Protein AF-A0A3D8P3J6-F1 (afdb_monomer)

Nearest PDB structures (foldseek):
  7n2u-assembly1_Lc  TM=9.923E-01  e=1.858E-03  Escherichia coli K-12
  6qul-assembly1_Z  TM=9.903E-01  e=2.230E-03  Escherichia coli
  7m4z-assembly1_X  TM=9.811E-01  e=2.846E-03  Acinetobacter baumannii AB0057
  5gae-assembly1_Z  TM=9.881E-01  e=2.846E-03  Escherichia coli
  5gag-assembly1_Z  TM=9.879E-01  e=3.416E-03  Escherichia coli

Radius of gyration: 14.16 Å; Cα contacts (8 Å, |Δi|>4): 38; chains: 1; bounding box: 34×23×37 Å

Secondary structure (DSSP, 8-state):
--HHHHHTS-HHHHHHHHHHHHHHHHHHHHHHHTT--S-THHHHHHHHHHHHHHHHHHHHHTT------

Solvent-accessible surface area (backbone atoms only — not comparable to full-atom values): 4083 Å² total; per-residue (Å²): 138,58,70,68,70,58,69,75,46,53,73,68,56,43,50,49,53,40,54,55,40,51,53,51,45,49,53,50,51,50,27,50,75,70,71,67,51,90,56,74,65,54,56,56,52,42,52,52,49,42,50,53,48,51,49,54,52,48,30,58,76,70,66,52,74,76,84,69,131

pLDDT: mean 89.4, std 12.27, range [39.81, 97.56]

Foldseek 3Di:
DDLVVLLVDDLVVLVVLLVVLVVVLVVQVVCVVVVNRPDPVVNVVSVVSNVSSVVSNVCVVVVVPPPPD

Mean predicted aligned error: 5.15 Å

InterPro domains:
  IPR001854 Large ribosomal subunit protein uL29 [MF_00374] (1-60)
  IPR001854 Large ribosomal subunit protein uL29 [PF00831] (4-60)
  IPR001854 Large ribosomal subunit protein uL29 [TIGR00012] (5-60)
  IPR001854 Large ribosomal subunit protein uL29 [cd00427] (4-60)
  IPR018254 Large ribosomal subunit protein uL29, conserved site [PS00579] (39-53)
  IPR036049 Large ribosomal subunit protein uL29 superfamily [G3DSA:1.10.287.310] (1-67)
  IPR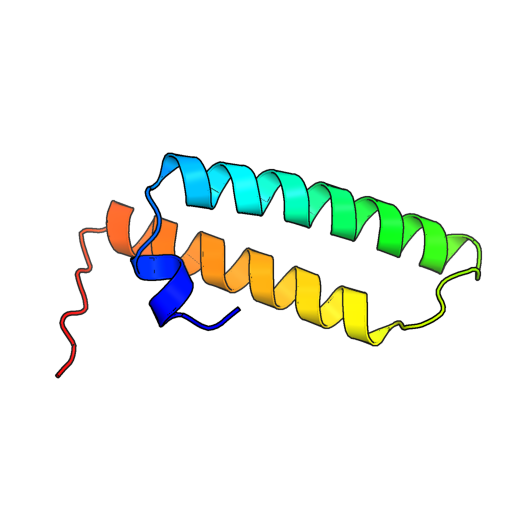036049 Large ribosomal subunit protein uL29 superfamily [SSF46561] (1-63)
  IPR050063 Universal ribosomal protein uL29 [PTHR10916] (2-63)

Structure (mmCIF, N/CA/C/O backbone):
data_AF-A0A3D8P3J6-F1
#
_entry.id   AF-A0A3D8P3J6-F1
#
loop_
_atom_site.group_PDB
_atom_site.id
_atom_site.type_symbol
_atom_site.label_atom_id
_atom_site.label_alt_id
_atom_site.label_comp_id
_atom_site.label_asym_id
_atom_site.label_entity_id
_atom_site.label_seq_id
_atom_site.pdbx_PDB_ins_code
_atom_site.Cartn_x
_atom_site.Cartn_y
_atom_site.Cartn_z
_atom_site.occupancy
_atom_site.B_iso_or_equiv
_atom_site.auth_seq_id
_atom_site.auth_comp_id
_atom_site.auth_asym_id
_atom_site.auth_atom_id
_atom_site.pdbx_PDB_model_num
ATOM 1 N N . MET A 1 1 ? -4.390 -7.853 -7.345 1.00 75.31 1 MET A N 1
ATOM 2 C CA . MET A 1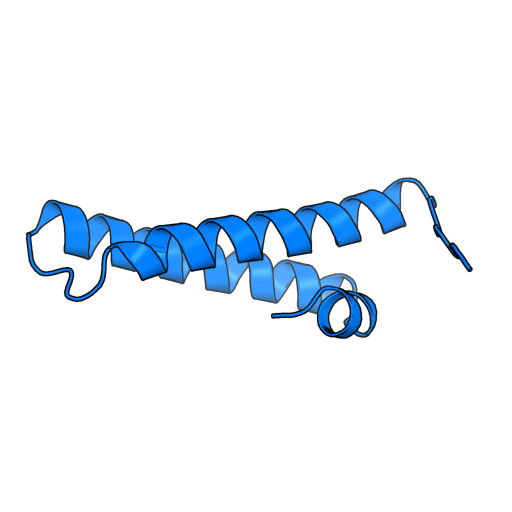 1 ? -3.478 -7.176 -8.282 1.00 75.31 1 MET A CA 1
ATOM 3 C C . MET A 1 1 ? -2.304 -8.083 -8.587 1.00 75.31 1 MET A C 1
ATOM 5 O O . MET A 1 1 ? -1.581 -8.486 -7.664 1.00 75.31 1 MET A O 1
ATOM 9 N N . LYS A 1 2 ? -2.200 -8.485 -9.851 1.00 84.56 2 LYS A N 1
ATOM 10 C CA . LYS A 1 2 ? -1.100 -9.306 -10.367 1.00 84.56 2 LYS A CA 1
ATOM 11 C C . LYS A 1 2 ? 0.113 -8.409 -10.633 1.00 84.56 2 LYS A C 1
ATOM 13 O O . LYS A 1 2 ? -0.030 -7.204 -10.778 1.00 84.56 2 LYS A O 1
ATOM 18 N N . ILE A 1 3 ? 1.313 -8.987 -10.663 1.00 84.50 3 ILE A N 1
ATOM 19 C CA . ILE A 1 3 ? 2.548 -8.212 -10.892 1.00 84.50 3 ILE A CA 1
ATOM 20 C C . ILE A 1 3 ? 2.586 -7.633 -12.311 1.00 84.50 3 ILE A C 1
ATOM 22 O O . ILE A 1 3 ? 3.033 -6.507 -12.476 1.00 84.50 3 ILE A O 1
ATOM 26 N N . LYS A 1 4 ? 2.063 -8.363 -13.307 1.00 86.69 4 LYS A N 1
ATOM 27 C CA . LYS A 1 4 ? 1.970 -7.896 -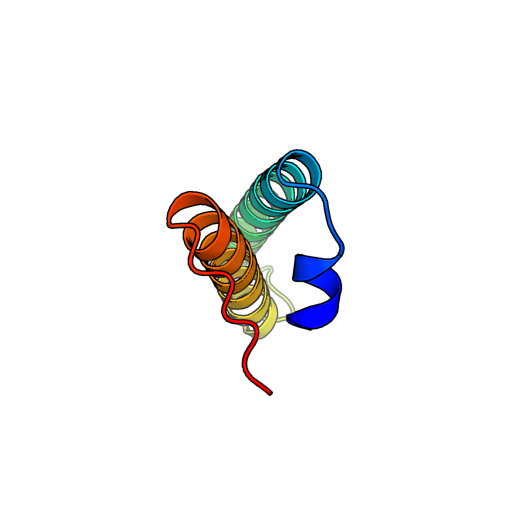14.700 1.00 86.69 4 LYS A CA 1
ATOM 28 C C . LYS A 1 4 ? 1.224 -6.558 -14.797 1.00 86.69 4 LYS A C 1
ATOM 30 O O . LYS A 1 4 ? 1.817 -5.578 -15.206 1.00 86.69 4 LYS A O 1
ATOM 35 N N . GLU A 1 5 ? 0.024 -6.493 -14.217 1.00 87.62 5 GLU A N 1
ATOM 36 C CA . GLU A 1 5 ? -0.788 -5.265 -14.133 1.00 87.62 5 GLU A CA 1
ATOM 37 C C . GLU A 1 5 ? -0.060 -4.092 -13.457 1.00 87.62 5 GLU A C 1
ATOM 39 O O . GLU A 1 5 ? -0.366 -2.946 -13.737 1.00 87.62 5 GLU A O 1
ATOM 44 N N . ILE A 1 6 ? 0.861 -4.353 -12.520 1.00 88.12 6 ILE A N 1
ATOM 45 C CA . ILE A 1 6 ? 1.639 -3.291 -11.860 1.00 88.12 6 ILE A CA 1
ATOM 46 C C . ILE A 1 6 ? 2.727 -2.758 -12.797 1.00 88.12 6 ILE A C 1
ATOM 48 O O . ILE A 1 6 ? 3.036 -1.572 -12.761 1.00 88.12 6 ILE A O 1
ATOM 52 N N . ARG A 1 7 ? 3.324 -3.631 -13.614 1.00 87.50 7 ARG A N 1
ATOM 53 C CA . ARG A 1 7 ? 4.391 -3.268 -14.553 1.00 87.50 7 ARG A CA 1
ATOM 54 C C . ARG A 1 7 ? 3.885 -2.458 -15.743 1.00 87.50 7 ARG A C 1
ATOM 56 O O . ARG A 1 7 ? 4.685 -1.725 -16.310 1.00 87.50 7 ARG A O 1
ATOM 63 N N . ASP A 1 8 ? 2.598 -2.550 -16.058 1.00 90.56 8 ASP A N 1
ATOM 64 C CA . ASP A 1 8 ? 1.970 -1.770 -17.130 1.00 90.56 8 ASP A CA 1
ATOM 65 C C . ASP A 1 8 ? 1.662 -0.317 -16.713 1.00 90.56 8 ASP A C 1
ATOM 67 O O . ASP A 1 8 ? 1.385 0.523 -17.561 1.00 90.56 8 ASP A O 1
ATOM 71 N N . LEU A 1 9 ? 1.726 -0.004 -15.413 1.00 91.44 9 LEU A N 1
ATOM 72 C CA . LEU A 1 9 ? 1.455 1.335 -14.877 1.00 91.44 9 LEU A CA 1
ATOM 73 C C . LEU A 1 9 ? 2.669 2.258 -14.972 1.00 91.44 9 LEU A C 1
ATOM 75 O O . LEU A 1 9 ? 3.812 1.810 -14.848 1.00 91.44 9 LEU A O 1
ATOM 79 N N . SER A 1 10 ? 2.445 3.564 -15.058 1.00 93.50 10 SER A N 1
ATOM 80 C CA . SER A 1 10 ? 3.495 4.571 -14.894 1.00 93.50 10 SER A CA 1
ATOM 81 C C . SER A 1 10 ? 4.020 4.611 -13.448 1.00 93.50 10 SER A C 1
ATOM 83 O O . SER A 1 10 ? 3.407 4.079 -12.518 1.00 93.50 10 SER A O 1
ATOM 85 N N . ASN A 1 11 ? 5.186 5.226 -13.227 1.00 92.12 11 ASN A N 1
ATOM 86 C CA . ASN A 1 11 ? 5.714 5.400 -11.866 1.00 92.12 11 ASN A CA 1
ATOM 87 C C . ASN A 1 11 ? 4.756 6.228 -10.994 1.00 92.12 11 ASN A C 1
ATOM 89 O O . ASN A 1 11 ? 4.509 5.869 -9.844 1.00 92.12 11 ASN A O 1
ATOM 93 N N . GLU A 1 12 ? 4.166 7.277 -11.562 1.00 94.31 12 GLU A N 1
ATOM 94 C CA . GLU A 1 12 ? 3.211 8.162 -10.888 1.00 94.31 12 GLU A CA 1
ATOM 95 C C . GLU A 1 12 ? 1.939 7.405 -10.479 1.00 94.31 12 GLU A C 1
ATOM 97 O O . GLU A 1 12 ? 1.486 7.517 -9.338 1.00 94.31 12 GLU A O 1
ATOM 102 N N . GLU A 1 13 ? 1.413 6.552 -11.363 1.00 94.25 13 GLU A N 1
ATOM 103 C CA . GLU A 1 13 ? 0.251 5.706 -11.075 1.00 94.25 13 GLU A CA 1
ATOM 104 C C . GLU A 1 13 ? 0.548 4.672 -9.979 1.00 94.25 13 GLU A C 1
ATOM 106 O O . GLU A 1 13 ? -0.302 4.380 -9.129 1.00 94.25 13 GLU A O 1
ATOM 111 N N . ILE A 1 14 ? 1.759 4.102 -9.967 1.00 94.12 14 ILE A N 1
ATOM 112 C CA . ILE A 1 14 ? 2.198 3.193 -8.900 1.00 94.12 14 ILE A CA 1
ATOM 113 C C . ILE A 1 14 ? 2.238 3.936 -7.564 1.00 94.12 14 ILE A C 1
ATOM 115 O O . ILE A 1 14 ? 1.727 3.424 -6.562 1.00 94.12 14 ILE A O 1
ATOM 119 N N . GLU A 1 15 ? 2.811 5.138 -7.529 1.00 94.81 15 GLU A N 1
ATOM 120 C CA . GLU A 1 15 ? 2.865 5.962 -6.323 1.00 94.81 15 GLU A CA 1
ATOM 121 C C . GLU A 1 15 ? 1.474 6.354 -5.821 1.00 94.81 15 GLU A C 1
ATOM 123 O O . GLU A 1 15 ? 1.199 6.261 -4.619 1.00 94.81 15 GLU A O 1
ATOM 128 N N . GLU A 1 16 ? 0.569 6.724 -6.723 1.00 96.56 16 GLU A N 1
ATOM 129 C CA . GLU A 1 16 ? -0.818 7.029 -6.387 1.00 96.56 16 GLU A CA 1
ATOM 130 C C . GLU A 1 16 ? -1.530 5.811 -5.792 1.00 96.56 16 GLU A C 1
ATOM 132 O O . GLU A 1 16 ? -2.126 5.893 -4.713 1.00 96.56 16 GLU A O 1
ATOM 137 N N . LYS A 1 17 ? -1.379 4.632 -6.406 1.00 95.19 17 LYS A N 1
ATOM 138 C CA . LYS A 1 17 ? -1.931 3.384 -5.859 1.00 95.19 17 LYS A CA 1
ATOM 139 C C . LYS A 1 17 ? -1.322 3.017 -4.508 1.00 95.19 17 LYS A C 1
ATOM 141 O O . LYS A 1 17 ? -2.023 2.439 -3.669 1.00 95.19 17 LYS A O 1
ATOM 146 N N . ILE A 1 18 ? -0.050 3.340 -4.259 1.00 95.88 18 ILE A N 1
ATOM 147 C CA . ILE A 1 18 ? 0.573 3.176 -2.938 1.00 95.88 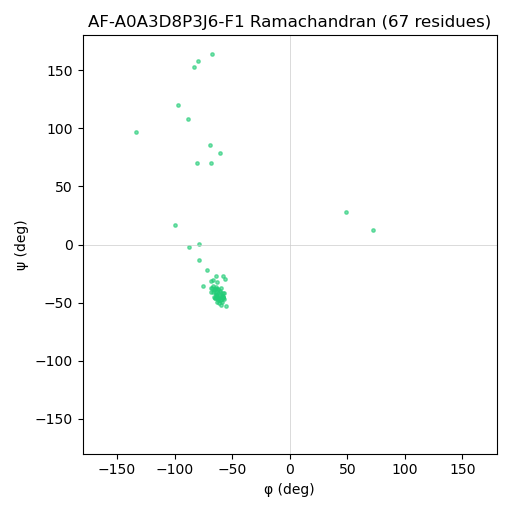18 ILE A CA 1
ATOM 148 C C . ILE A 1 18 ? -0.101 4.102 -1.921 1.00 95.88 18 ILE A C 1
ATOM 150 O O . ILE A 1 18 ? -0.421 3.631 -0.827 1.00 95.88 18 ILE A O 1
ATOM 154 N N . ARG A 1 19 ? -0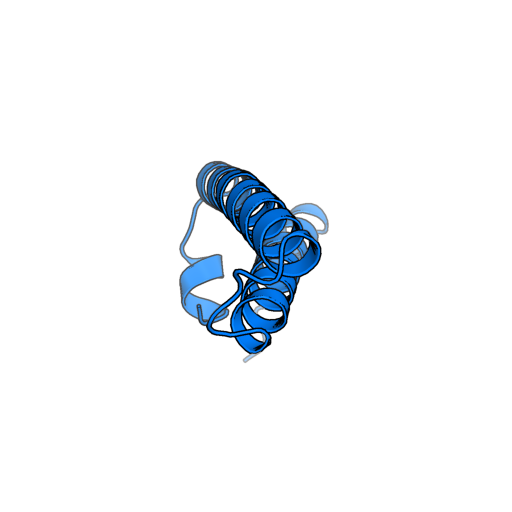.329 5.380 -2.254 1.00 96.88 19 ARG A N 1
ATOM 155 C CA . ARG A 1 19 ? -1.022 6.339 -1.372 1.00 96.88 19 ARG A CA 1
ATOM 156 C C . ARG A 1 19 ? -2.437 5.860 -1.045 1.00 96.88 19 ARG A C 1
ATOM 158 O O . ARG A 1 19 ? -2.737 5.646 0.128 1.00 96.88 19 ARG A O 1
ATOM 165 N N . ALA A 1 20 ? -3.232 5.529 -2.061 1.00 96.81 20 ALA A N 1
ATOM 166 C CA . ALA A 1 20 ? -4.590 5.014 -1.883 1.00 96.81 20 ALA A CA 1
ATOM 167 C C . ALA A 1 20 ? -4.627 3.724 -1.038 1.00 96.81 20 ALA A C 1
ATOM 169 O O . ALA A 1 20 ? -5.458 3.565 -0.144 1.00 96.81 20 ALA A O 1
ATOM 170 N N . SER A 1 21 ? -3.680 2.804 -1.260 1.00 96.44 21 SER A N 1
ATOM 171 C CA . SER A 1 21 ? -3.594 1.565 -0.473 1.00 96.44 21 SER A CA 1
ATOM 172 C C . SER A 1 21 ? -3.182 1.816 0.983 1.00 96.44 21 SER A C 1
ATOM 174 O O . SER A 1 21 ? -3.593 1.071 1.872 1.00 96.44 21 SER A O 1
ATOM 176 N N . LYS A 1 22 ? -2.370 2.845 1.263 1.00 96.94 22 LYS A N 1
ATOM 177 C CA . LYS A 1 22 ? -2.029 3.237 2.641 1.00 96.94 22 LYS A CA 1
ATOM 178 C C . LYS A 1 22 ? -3.241 3.810 3.373 1.00 96.94 22 LYS A C 1
ATOM 180 O O . LYS A 1 22 ? -3.439 3.467 4.535 1.00 96.94 22 LYS A O 1
ATOM 185 N N . GLU A 1 23 ? -4.053 4.622 2.704 1.00 97.56 23 GLU A N 1
ATOM 186 C CA . GLU A 1 23 ? -5.310 5.126 3.265 1.00 97.56 23 GLU A CA 1
ATOM 187 C C . GLU A 1 23 ? -6.302 3.990 3.537 1.00 97.56 23 GLU A C 1
ATOM 189 O O . GLU A 1 23 ? -6.883 3.927 4.620 1.00 97.56 23 GLU A O 1
ATOM 194 N N . GLU A 1 24 ? -6.444 3.039 2.603 1.00 96.25 24 GLU A N 1
ATOM 195 C CA . GLU A 1 24 ? -7.244 1.824 2.815 1.00 96.25 24 GLU A CA 1
ATOM 196 C C . GLU A 1 24 ? -6.736 1.055 4.045 1.00 96.25 24 GLU A C 1
ATOM 198 O O . GLU A 1 24 ? -7.519 0.696 4.922 1.00 96.25 24 GLU A O 1
ATOM 203 N N . LEU A 1 25 ? -5.419 0.857 4.166 1.00 96.75 25 LEU A N 1
ATOM 204 C CA . LEU A 1 25 ? -4.823 0.178 5.317 1.00 96.75 25 LEU A CA 1
ATOM 205 C C . LEU A 1 25 ? -5.070 0.921 6.637 1.00 96.75 25 LEU A C 1
ATOM 207 O O . LEU A 1 25 ? -5.273 0.271 7.663 1.00 96.75 25 LEU A O 1
ATOM 211 N N . PHE A 1 26 ? -5.030 2.253 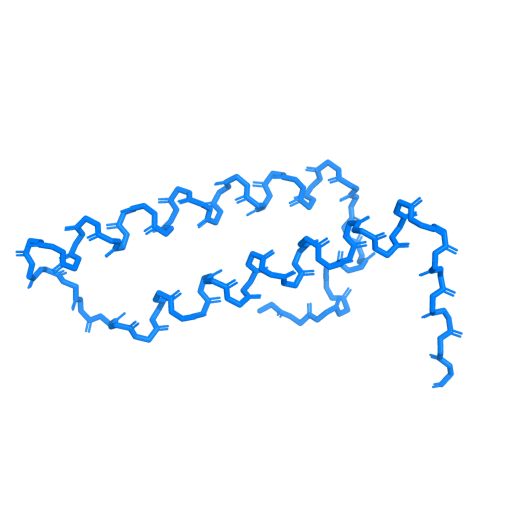6.629 1.00 97.00 26 PHE A N 1
ATOM 212 C CA . PHE A 1 26 ? -5.330 3.067 7.804 1.00 97.00 26 PHE A CA 1
ATOM 213 C C . PHE A 1 26 ? -6.783 2.875 8.246 1.00 97.00 26 PHE A C 1
ATOM 215 O O . PHE A 1 26 ? -7.021 2.537 9.405 1.00 97.00 26 PHE A O 1
ATOM 222 N N . ARG A 1 27 ? -7.739 2.971 7.311 1.00 96.06 27 ARG A N 1
ATOM 223 C CA . ARG A 1 27 ? -9.163 2.723 7.585 1.00 96.06 27 ARG A CA 1
ATOM 224 C C . ARG A 1 27 ? -9.406 1.316 8.131 1.00 96.06 27 ARG A C 1
ATOM 226 O O . ARG A 1 27 ? -10.068 1.169 9.151 1.00 96.06 27 ARG A O 1
ATOM 233 N N . LEU A 1 28 ? -8.799 0.292 7.528 1.00 96.38 28 LEU A N 1
ATOM 234 C CA . LEU A 1 28 ? -8.934 -1.095 7.993 1.00 96.38 28 LEU A CA 1
ATOM 235 C C . LEU A 1 28 ? -8.339 -1.311 9.392 1.00 96.38 28 LEU A C 1
ATOM 237 O O . LEU A 1 28 ? -8.874 -2.084 10.179 1.00 96.38 28 LEU A O 1
ATOM 241 N N . ARG A 1 29 ? -7.229 -0.639 9.724 1.00 95.12 29 ARG A N 1
ATOM 242 C CA . ARG A 1 29 ? -6.650 -0.680 11.077 1.00 95.12 29 ARG A CA 1
ATOM 243 C C . ARG A 1 29 ? -7.542 0.014 12.098 1.00 95.12 29 ARG A C 1
ATOM 245 O O . ARG A 1 29 ? -7.652 -0.473 13.217 1.00 95.12 29 ARG A O 1
ATOM 252 N N . PHE A 1 30 ? -8.180 1.113 11.710 1.00 96.12 30 PHE A N 1
ATOM 253 C CA . PHE A 1 30 ? -9.142 1.807 12.556 1.00 96.12 30 PHE A CA 1
ATOM 254 C C . PHE A 1 30 ? -10.390 0.948 12.814 1.00 96.12 30 PHE A C 1
ATOM 256 O O . PHE A 1 30 ? -10.799 0.777 13.959 1.00 96.12 30 PHE A O 1
ATOM 263 N N . GLN A 1 31 ? -10.933 0.315 11.771 1.00 95.62 31 GLN A N 1
ATOM 264 C CA . GLN A 1 31 ? -12.029 -0.654 11.890 1.00 95.62 31 GLN A CA 1
ATOM 265 C C . GLN A 1 31 ? -11.641 -1.858 12.758 1.00 95.62 31 GLN A C 1
ATOM 267 O O . GLN A 1 31 ? -12.431 -2.306 13.581 1.00 95.62 31 GLN A O 1
ATOM 272 N N . LEU A 1 32 ? -10.405 -2.357 12.630 1.00 94.75 32 LEU A N 1
ATOM 273 C CA . LEU A 1 32 ? -9.906 -3.439 13.481 1.00 94.75 32 LEU A CA 1
ATOM 274 C C . LEU A 1 32 ? -9.886 -3.029 14.957 1.00 94.75 32 LEU A C 1
ATOM 276 O O . LEU A 1 32 ? -10.324 -3.793 15.807 1.00 94.75 32 LEU A O 1
ATOM 280 N N .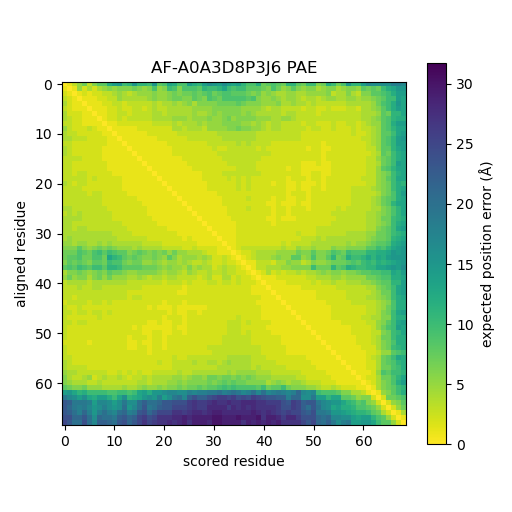 ALA A 1 33 ? -9.382 -1.829 15.252 1.00 94.56 33 ALA A N 1
ATOM 281 C CA . ALA A 1 33 ? -9.278 -1.317 16.616 1.00 94.56 33 ALA A CA 1
ATOM 282 C C . ALA A 1 33 ? -10.649 -1.050 17.259 1.00 94.56 33 ALA A C 1
ATOM 284 O O . ALA A 1 33 ? -10.794 -1.188 18.468 1.00 94.56 33 ALA A O 1
ATOM 285 N N . THR A 1 34 ? -11.652 -0.696 16.453 1.00 95.25 34 THR A N 1
ATOM 286 C CA . THR A 1 34 ? -13.039 -0.465 16.896 1.00 95.25 34 THR A CA 1
ATOM 287 C C . THR A 1 34 ? -13.892 -1.736 16.904 1.00 95.25 34 THR A C 1
ATOM 289 O O . THR A 1 34 ? -15.056 -1.683 17.290 1.00 95.25 34 THR A O 1
ATOM 292 N N . GLY A 1 35 ? -13.338 -2.881 16.486 1.00 92.38 35 GLY A N 1
ATOM 293 C CA . GLY A 1 35 ? -14.062 -4.154 16.405 1.00 92.38 35 GLY A CA 1
ATOM 294 C C . GLY A 1 35 ? -15.083 -4.233 15.263 1.00 92.38 35 GLY A C 1
ATOM 295 O O . GLY A 1 35 ? -15.882 -5.159 15.231 1.00 92.38 35 GLY A O 1
ATOM 296 N N . GLN A 1 36 ? -15.053 -3.289 14.320 1.00 92.25 36 GLN A N 1
ATOM 297 C CA . GLN A 1 36 ? -15.982 -3.185 13.185 1.00 92.25 36 GLN A CA 1
ATOM 298 C C . GLN A 1 36 ? -15.394 -3.751 11.882 1.00 92.25 36 GLN A C 1
ATOM 300 O O . GLN A 1 36 ? -15.835 -3.404 10.788 1.00 92.25 36 GLN A O 1
ATOM 305 N N . LEU A 1 37 ? -14.329 -4.553 11.965 1.00 93.06 37 LEU A N 1
ATOM 306 C CA . LEU A 1 37 ? -13.690 -5.111 10.779 1.00 93.06 37 LEU A CA 1
ATOM 307 C C . LEU A 1 37 ? -14.331 -6.440 10.378 1.00 93.06 37 LEU A C 1
ATOM 309 O O . LEU A 1 37 ? -14.035 -7.472 10.975 1.00 93.06 37 LEU A O 1
ATOM 313 N N . ASP A 1 38 ? -15.087 -6.422 9.284 1.00 89.12 38 ASP A N 1
ATOM 314 C CA . ASP A 1 38 ? -15.751 -7.621 8.757 1.00 89.12 38 ASP A CA 1
ATOM 315 C C . ASP A 1 38 ? -14.763 -8.687 8.259 1.00 89.12 38 ASP A C 1
ATOM 317 O O . ASP A 1 38 ? -14.970 -9.884 8.439 1.00 89.12 38 ASP A O 1
ATOM 321 N N . ASN A 1 39 ? -13.667 -8.266 7.611 1.00 92.50 39 ASN A N 1
ATOM 322 C CA . ASN A 1 39 ? -12.704 -9.187 7.007 1.00 92.50 39 ASN A CA 1
ATOM 323 C C . ASN A 1 39 ? -11.238 -8.835 7.339 1.00 92.50 39 ASN A C 1
ATOM 325 O O . ASN A 1 39 ? -10.594 -8.057 6.620 1.00 92.50 39 ASN A O 1
ATOM 329 N N . PRO A 1 40 ? -10.644 -9.487 8.357 1.00 91.56 40 PRO A N 1
ATOM 330 C CA . PRO A 1 40 ? -9.229 -9.344 8.707 1.00 91.56 40 PRO A CA 1
ATOM 331 C C . PRO A 1 40 ? -8.248 -9.701 7.583 1.00 91.56 40 PRO A C 1
ATOM 333 O O . PRO A 1 40 ? -7.143 -9.148 7.525 1.00 91.56 40 PRO A O 1
ATOM 336 N N . MET A 1 41 ? -8.626 -10.583 6.647 1.00 94.69 41 MET A N 1
ATOM 337 C CA . MET A 1 41 ? -7.758 -10.949 5.521 1.00 94.69 41 MET A CA 1
ATOM 338 C C . MET A 1 41 ? -7.483 -9.756 4.608 1.00 94.69 41 MET A C 1
ATOM 340 O O . MET A 1 41 ? -6.395 -9.673 4.026 1.00 94.69 41 MET A O 1
ATOM 344 N N . ARG A 1 42 ? -8.401 -8.784 4.550 1.00 94.31 42 ARG A N 1
ATOM 345 C CA . ARG A 1 42 ? -8.244 -7.585 3.726 1.00 94.31 42 ARG A CA 1
ATOM 346 C C . ARG A 1 42 ? -7.000 -6.783 4.104 1.00 94.31 42 ARG A C 1
ATOM 348 O O . ARG A 1 42 ? -6.274 -6.324 3.225 1.00 94.31 42 ARG A O 1
ATOM 355 N N . ILE A 1 43 ? -6.664 -6.705 5.394 1.00 94.94 43 ILE A N 1
ATOM 356 C CA . ILE A 1 43 ? -5.426 -6.059 5.865 1.00 94.94 43 ILE A CA 1
ATOM 357 C C . ILE A 1 43 ? -4.197 -6.729 5.242 1.00 94.94 43 ILE A C 1
ATOM 359 O O . ILE A 1 43 ? -3.260 -6.055 4.803 1.00 94.94 43 ILE A O 1
ATOM 363 N N . ARG A 1 44 ? -4.182 -8.066 5.193 1.00 95.56 44 ARG A N 1
ATOM 364 C CA . ARG A 1 44 ? -3.073 -8.836 4.614 1.00 95.56 44 ARG A CA 1
ATOM 365 C C . ARG A 1 44 ? -2.965 -8.608 3.109 1.00 95.56 44 ARG A C 1
ATOM 367 O O . ARG A 1 44 ? -1.854 -8.458 2.599 1.00 95.56 44 ARG A O 1
ATOM 374 N N . GLU A 1 45 ? -4.093 -8.558 2.408 1.00 95.25 45 GLU A N 1
ATOM 375 C CA . GLU A 1 45 ? -4.146 -8.276 0.971 1.00 95.25 45 GLU A CA 1
ATOM 376 C C . GLU A 1 45 ? -3.611 -6.885 0.637 1.00 95.25 45 GLU A C 1
ATOM 378 O O . GLU A 1 45 ? -2.758 -6.754 -0.242 1.00 95.25 45 GLU A O 1
ATOM 383 N N . VAL A 1 46 ? -4.053 -5.861 1.370 1.00 95.94 46 VAL A N 1
ATOM 384 C CA . VAL A 1 46 ? -3.617 -4.475 1.166 1.00 95.94 46 VAL A CA 1
ATOM 385 C C . VAL A 1 46 ? -2.121 -4.330 1.455 1.00 95.94 46 VAL A C 1
ATOM 387 O O . VAL A 1 46 ? -1.395 -3.755 0.645 1.00 95.94 46 VAL A O 1
ATOM 390 N N . LYS A 1 47 ? -1.606 -4.945 2.531 1.00 96.12 47 LYS A N 1
ATOM 391 C CA . LYS A 1 47 ? -0.156 -4.987 2.805 1.00 96.12 47 LYS A CA 1
ATOM 392 C C . LYS A 1 47 ? 0.630 -5.632 1.660 1.00 96.12 47 LYS A C 1
ATOM 394 O O . LYS A 1 47 ? 1.644 -5.084 1.230 1.00 96.12 47 LYS A O 1
ATOM 399 N N . ARG A 1 48 ? 0.161 -6.773 1.139 1.00 95.94 48 ARG A N 1
ATOM 400 C CA . ARG A 1 48 ? 0.793 -7.452 -0.008 1.00 95.94 48 ARG A CA 1
ATOM 401 C C . ARG A 1 48 ? 0.742 -6.598 -1.274 1.00 95.94 48 ARG A C 1
ATOM 403 O O . ARG A 1 48 ? 1.712 -6.590 -2.025 1.00 95.94 48 ARG A O 1
ATOM 410 N N . ARG A 1 49 ? -0.355 -5.872 -1.507 1.00 95.12 49 ARG A N 1
ATOM 411 C CA . ARG A 1 49 ? -0.489 -4.939 -2.634 1.00 95.12 49 ARG A CA 1
ATOM 412 C C . ARG A 1 49 ? 0.549 -3.819 -2.545 1.00 95.12 49 ARG A C 1
ATOM 414 O O . ARG A 1 49 ? 1.287 -3.625 -3.502 1.00 95.12 49 ARG A O 1
ATOM 421 N N . ILE A 1 50 ? 0.667 -3.166 -1.385 1.00 95.75 50 ILE A N 1
ATOM 422 C CA . ILE A 1 50 ? 1.675 -2.118 -1.138 1.00 95.75 50 ILE A CA 1
ATOM 423 C C . ILE A 1 50 ? 3.089 -2.660 -1.360 1.00 95.75 50 ILE A C 1
ATOM 425 O O . ILE A 1 50 ? 3.894 -2.002 -2.013 1.00 95.75 50 ILE A O 1
ATOM 429 N N . ALA A 1 51 ? 3.391 -3.855 -0.839 1.00 96.00 51 ALA A N 1
ATOM 430 C CA . ALA A 1 51 ? 4.699 -4.477 -1.017 1.00 96.00 51 ALA A CA 1
ATOM 431 C C . ALA A 1 51 ? 5.026 -4.684 -2.503 1.00 96.00 51 ALA A C 1
ATOM 433 O O . ALA A 1 51 ? 6.072 -4.238 -2.949 1.00 96.00 51 ALA A O 1
ATOM 434 N N . ARG A 1 52 ? 4.104 -5.267 -3.284 1.00 94.88 52 ARG A N 1
ATOM 435 C CA . ARG A 1 52 ? 4.301 -5.493 -4.728 1.00 94.88 52 ARG A CA 1
ATOM 436 C C . ARG A 1 52 ? 4.508 -4.193 -5.508 1.00 94.88 52 ARG A C 1
ATOM 438 O O . ARG A 1 52 ? 5.407 -4.140 -6.337 1.00 94.88 52 ARG A O 1
ATOM 445 N N . LEU A 1 53 ? 3.708 -3.161 -5.226 1.00 94.50 53 LEU A N 1
ATOM 446 C CA . LEU A 1 53 ? 3.843 -1.843 -5.859 1.00 94.50 53 LEU A CA 1
ATOM 447 C C . LEU A 1 53 ? 5.228 -1.239 -5.588 1.00 94.50 53 LEU A C 1
ATOM 449 O O . LEU A 1 53 ? 5.920 -0.830 -6.514 1.00 94.50 53 LEU A O 1
ATOM 453 N N . LYS A 1 54 ? 5.667 -1.260 -4.323 1.00 94.44 54 LYS A N 1
ATOM 454 C CA . LYS A 1 54 ? 7.001 -0.783 -3.934 1.00 94.44 54 LYS A CA 1
ATOM 455 C C . LYS A 1 54 ? 8.128 -1.601 -4.556 1.00 94.44 54 LYS A C 1
ATOM 457 O O . LYS A 1 54 ? 9.141 -1.027 -4.930 1.00 94.44 54 LYS A O 1
ATOM 462 N N . THR A 1 55 ? 7.968 -2.921 -4.657 1.00 94.50 55 THR A N 1
ATOM 463 C CA . THR A 1 55 ? 8.964 -3.786 -5.297 1.00 94.50 55 THR A CA 1
ATOM 464 C C . THR A 1 55 ? 9.155 -3.399 -6.758 1.00 94.50 55 THR A C 1
ATOM 466 O O . THR A 1 55 ? 10.292 -3.201 -7.157 1.00 94.50 55 THR A O 1
ATOM 469 N N . VAL A 1 56 ? 8.078 -3.217 -7.529 1.00 91.44 56 VAL A N 1
ATOM 470 C CA . VAL A 1 56 ? 8.192 -2.819 -8.945 1.00 91.44 56 VAL A CA 1
ATOM 471 C C . VAL A 1 56 ? 8.810 -1.428 -9.090 1.00 91.44 56 VAL A C 1
ATOM 473 O O . VAL A 1 56 ? 9.684 -1.243 -9.930 1.00 91.44 56 VAL A O 1
ATOM 476 N N . LEU A 1 57 ? 8.425 -0.468 -8.242 1.00 91.31 57 LEU A N 1
ATOM 477 C CA . LEU A 1 57 ? 9.043 0.861 -8.249 1.00 91.31 57 LEU A CA 1
ATOM 478 C C . LEU A 1 57 ? 10.555 0.771 -7.986 1.00 91.31 57 LEU A C 1
ATOM 480 O O . LEU A 1 57 ? 11.352 1.355 -8.712 1.00 91.31 57 LEU A O 1
ATOM 484 N N . ARG A 1 58 ? 10.956 -0.045 -7.004 1.00 91.44 58 ARG A N 1
ATOM 485 C CA . ARG A 1 58 ? 12.367 -0.262 -6.671 1.00 91.44 58 ARG A CA 1
ATOM 486 C C . ARG A 1 58 ? 13.135 -1.007 -7.766 1.00 91.44 58 ARG A C 1
ATOM 488 O O . 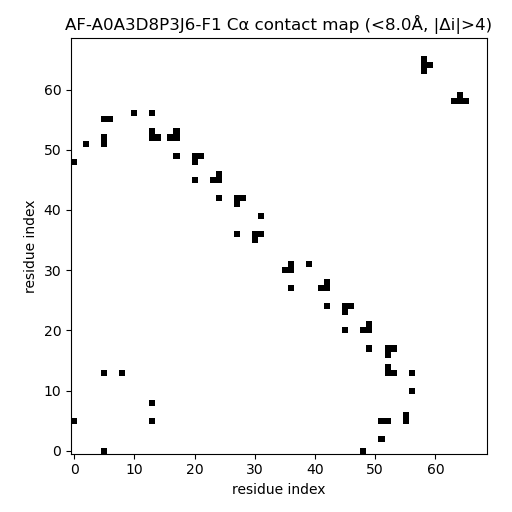ARG A 1 58 ? 14.298 -0.695 -7.997 1.00 91.44 58 ARG A O 1
ATOM 495 N N . GLU A 1 59 ? 12.510 -1.980 -8.430 1.00 89.81 59 GLU A N 1
ATOM 496 C CA . GLU A 1 59 ? 13.081 -2.666 -9.599 1.00 89.81 59 GLU A CA 1
ATOM 497 C C . GLU A 1 59 ? 13.408 -1.652 -10.708 1.00 89.81 59 GLU A C 1
ATOM 499 O O . GLU A 1 59 ? 14.529 -1.654 -11.221 1.00 89.81 59 GLU A O 1
ATOM 504 N N . ARG A 1 60 ? 12.481 -0.723 -10.991 1.00 88.31 60 ARG A N 1
ATOM 505 C CA . ARG A 1 60 ? 12.671 0.357 -11.974 1.00 88.31 60 ARG A CA 1
ATOM 506 C C . ARG A 1 60 ? 13.776 1.334 -11.575 1.00 88.31 60 ARG A C 1
ATOM 508 O O . ARG A 1 60 ? 14.626 1.649 -12.401 1.00 88.31 60 ARG A O 1
ATOM 515 N N . GLU A 1 61 ? 13.804 1.780 -10.318 1.00 86.44 61 GLU A N 1
ATOM 516 C CA . GLU A 1 61 ? 14.856 2.673 -9.799 1.00 86.44 61 GLU A CA 1
ATOM 517 C C . GLU A 1 61 ? 16.257 2.078 -9.957 1.00 86.44 61 GLU A C 1
ATOM 519 O O . GLU A 1 61 ? 17.202 2.773 -10.323 1.00 86.44 61 GLU A O 1
ATOM 524 N N . LEU A 1 62 ? 16.397 0.779 -9.687 1.00 88.12 62 LEU A N 1
ATOM 525 C CA . LEU A 1 62 ? 17.675 0.081 -9.783 1.00 88.12 62 LEU A CA 1
ATOM 526 C C . LEU A 1 62 ? 18.059 -0.269 -11.230 1.00 88.12 62 LEU A C 1
ATOM 528 O O . LEU A 1 62 ? 19.096 -0.900 -11.431 1.00 88.12 62 LEU A O 1
ATOM 532 N N . LYS A 1 63 ? 17.233 0.098 -12.227 1.00 79.31 63 LYS A N 1
ATOM 533 C CA . LYS A 1 63 ? 17.320 -0.381 -13.620 1.00 79.31 63 LYS A CA 1
ATOM 534 C C . LYS A 1 63 ? 17.443 -1.904 -13.704 1.00 79.31 63 LYS A C 1
ATOM 536 O O . LYS A 1 63 ? 18.011 -2.447 -14.650 1.00 79.31 63 LYS A O 1
ATOM 541 N N . ILE A 1 64 ? 16.907 -2.602 -12.704 1.00 67.50 64 ILE A N 1
ATOM 542 C CA . ILE A 1 64 ? 16.773 -4.050 -12.716 1.00 67.50 64 ILE A CA 1
ATOM 543 C C . ILE A 1 64 ? 15.527 -4.316 -13.556 1.00 67.50 64 ILE A C 1
ATOM 545 O O . ILE A 1 64 ? 14.477 -4.710 -13.051 1.00 67.50 64 ILE A O 1
ATOM 549 N N . ASP A 1 65 ? 15.640 -4.075 -14.863 1.00 57.59 65 ASP A N 1
ATOM 550 C CA . ASP A 1 65 ? 14.732 -4.675 -15.825 1.00 57.59 65 ASP A CA 1
ATOM 551 C C . ASP A 1 65 ? 15.064 -6.160 -15.829 1.00 57.59 65 ASP A C 1
ATOM 553 O O . ASP A 1 65 ? 15.861 -6.677 -16.610 1.00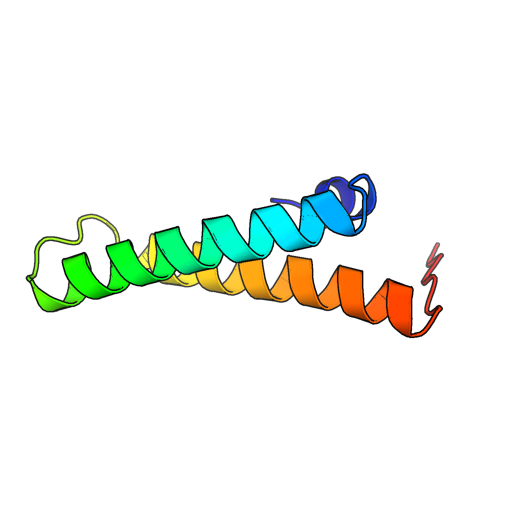 57.59 65 ASP A O 1
ATOM 557 N N . ARG A 1 66 ? 14.448 -6.876 -14.888 1.00 59.00 66 ARG A N 1
ATOM 558 C CA . ARG A 1 66 ? 14.273 -8.319 -14.980 1.00 59.00 66 ARG A CA 1
ATOM 559 C C . ARG A 1 66 ? 13.282 -8.575 -16.115 1.00 59.00 66 ARG A C 1
ATOM 561 O O . ARG A 1 66 ? 12.144 -8.991 -15.883 1.00 59.00 66 ARG A O 1
ATOM 568 N N . ALA A 1 67 ? 13.742 -8.333 -17.342 1.00 47.00 67 ALA A N 1
ATOM 569 C CA . ALA A 1 67 ? 13.401 -9.144 -18.493 1.00 47.00 67 ALA A CA 1
ATOM 570 C C . ALA A 1 67 ? 13.911 -10.554 -18.173 1.00 47.00 67 ALA A C 1
ATOM 572 O O . ALA A 1 67 ? 15.022 -10.942 -18.515 1.00 47.00 67 ALA A O 1
ATOM 573 N N . ILE A 1 68 ? 13.146 -11.272 -17.359 1.00 47.31 68 ILE A N 1
ATOM 574 C CA . ILE A 1 68 ? 13.359 -12.691 -17.125 1.00 47.31 68 ILE A CA 1
ATOM 575 C C . ILE A 1 68 ? 12.385 -13.386 -18.067 1.00 47.31 68 ILE A C 1
ATOM 577 O O . ILE A 1 68 ? 11.182 -13.105 -18.020 1.00 47.31 68 ILE A O 1
ATOM 581 N N . GLY A 1 69 ? 12.975 -14.185 -18.958 1.00 39.81 69 GLY A N 1
ATOM 582 C CA . GLY A 1 69 ? 12.294 -15.071 -19.896 1.00 39.81 69 GLY A CA 1
ATOM 583 C C . GLY A 1 69 ? 11.490 -16.174 -19.228 1.00 39.81 69 GLY A C 1
ATOM 584 O O . GLY A 1 69 ? 11.507 -16.280 -17.980 1.00 39.81 69 GLY A O 1
#

Organism: NCBI:txid444093

Sequence (69 aa):
MKIKEIRDLSNEEIEEKIRASKEELFRLRFQLATGQLDNPMRIREVKRRIARLKTVLRERELKIDRAIG